Protein AF-A0A2V8QVF0-F1 (afdb_monomer_lite)

Secondary structure (DSSP, 8-state):
-----HHHHHHHHHHHHHHHHHHTPPP-THHHHHHHHHHTT-S-HHHHHHHHHHHHHHHHHHHHTT-HHHHHHHHHHHHHHHHHH--HHHHHH-TT-HHHHHHHHHHHHHHHHHHH----HHHHHHHHHTT-

Foldseek 3Di:
DDPPDVVVVVVVLVVVVVVCLVVVHADDCVVLLVQLLVLLPDPALVSSLVSLVVLLVVLVVCVVVVSLRNSLVSLLSNLVSCVVRVDPSVVVNCPVCSNVVSNVVSLVSNVVSLVRPPDDPVSNVSSVVSND

Sequence (132 aa):
MIKREPELLSLVELSVTAEQARQGEPLDVTAFRRQARRALRHESPHAVEKELRSLRDVATRLIKAGDWLNAGAIYHTVLDETVRGYDDMLREMDEDGDISILIDEFALGLSQCLKKSKADAETRRAWLEALL

pLDDT: mean 84.21, std 17.71, range [33.94, 97.69]

Radius of gyration: 15.13 Å; chains: 1; bounding box: 36×33×42 Å

Structure (mmCIF, N/CA/C/O backbone):
data_AF-A0A2V8QVF0-F1
#
_entry.id   AF-A0A2V8QVF0-F1
#
loop_
_atom_site.group_PDB
_atom_site.id
_atom_site.type_symbol
_atom_site.label_atom_id
_atom_site.label_alt_id
_atom_site.label_comp_id
_atom_site.label_asym_id
_atom_site.label_entity_id
_atom_site.label_seq_id
_atom_site.pdbx_PDB_ins_code
_atom_site.Cartn_x
_atom_site.Cartn_y
_atom_site.Cartn_z
_atom_site.occupancy
_atom_site.B_iso_or_equiv
_atom_site.auth_seq_id
_atom_site.auth_comp_id
_atom_site.auth_asym_id
_atom_site.auth_atom_id
_atom_site.pdbx_PDB_model_num
ATOM 1 N N . MET A 1 1 ? -14.474 19.615 -27.029 1.00 33.94 1 MET A N 1
ATOM 2 C CA . MET A 1 1 ? -13.316 18.774 -26.648 1.00 33.94 1 MET A CA 1
ATOM 3 C C . MET A 1 1 ? -12.774 19.285 -25.326 1.00 33.94 1 MET A C 1
ATOM 5 O O . MET A 1 1 ? -12.100 20.305 -25.315 1.00 33.94 1 MET A O 1
ATOM 9 N N . ILE A 1 2 ? -13.123 18.640 -24.213 1.00 40.03 2 ILE A N 1
ATOM 10 C CA . ILE A 1 2 ? -12.565 18.995 -22.902 1.00 40.03 2 ILE A CA 1
ATOM 11 C C . ILE A 1 2 ? -11.180 18.347 -22.829 1.00 40.03 2 ILE A C 1
ATOM 13 O O . ILE A 1 2 ? -11.075 17.119 -22.844 1.00 40.03 2 ILE A O 1
ATOM 17 N N . LYS A 1 3 ? -10.121 19.165 -22.816 1.00 38.41 3 LYS A N 1
ATOM 18 C CA . LYS A 1 3 ? -8.768 18.717 -22.470 1.00 38.41 3 LYS A CA 1
ATOM 19 C C . LYS A 1 3 ? -8.826 18.234 -21.020 1.00 38.41 3 LYS A C 1
ATOM 21 O O . LYS A 1 3 ? -9.056 19.030 -20.119 1.00 38.41 3 LYS A O 1
ATOM 26 N N . ARG A 1 4 ? -8.716 16.921 -20.809 1.00 42.56 4 ARG A N 1
ATOM 27 C CA . ARG A 1 4 ? -8.628 16.329 -19.470 1.00 42.56 4 ARG A CA 1
ATOM 28 C C . ARG A 1 4 ? -7.239 16.641 -18.925 1.00 42.56 4 ARG A C 1
ATOM 30 O O . ARG A 1 4 ? -6.284 15.956 -19.275 1.00 42.56 4 ARG A O 1
ATOM 37 N N . GLU A 1 5 ? -7.125 17.706 -18.141 1.00 37.00 5 GLU A N 1
ATOM 38 C CA . GLU A 1 5 ? -5.909 17.997 -17.385 1.00 37.00 5 GLU A CA 1
ATOM 39 C C . GLU A 1 5 ? -5.771 16.957 -16.258 1.00 37.00 5 GLU A C 1
ATOM 41 O O . GLU A 1 5 ? -6.671 16.841 -15.422 1.00 37.00 5 GLU A O 1
ATOM 46 N N . PRO A 1 6 ? -4.691 16.157 -16.236 1.00 49.06 6 PRO A N 1
ATOM 47 C CA . PRO A 1 6 ? -4.511 15.085 -15.254 1.00 49.06 6 PRO A CA 1
ATOM 48 C C . PRO A 1 6 ? -4.368 15.603 -13.814 1.00 49.06 6 PRO A C 1
ATOM 50 O O . PRO A 1 6 ? -4.710 14.895 -12.870 1.00 49.06 6 PRO A O 1
ATOM 53 N N . GLU A 1 7 ? -3.940 16.852 -13.631 1.00 42.56 7 GLU A N 1
ATOM 54 C CA . GLU A 1 7 ? -3.819 17.479 -12.309 1.00 42.56 7 GLU A CA 1
ATOM 55 C C . GLU A 1 7 ? -5.183 17.702 -11.638 1.00 42.56 7 GLU A C 1
ATOM 57 O O . GLU A 1 7 ? -5.311 17.501 -10.429 1.00 42.56 7 GLU A O 1
ATOM 62 N N . LEU A 1 8 ? -6.228 18.011 -12.416 1.00 38.69 8 LEU A N 1
ATOM 63 C CA . LEU A 1 8 ? -7.589 18.195 -11.901 1.00 38.69 8 LEU A CA 1
ATOM 64 C C . LEU A 1 8 ? -8.211 16.882 -11.409 1.00 38.69 8 LEU A C 1
ATOM 66 O O . LEU A 1 8 ? -8.950 16.894 -10.428 1.00 38.69 8 LEU A O 1
ATOM 70 N N . LEU A 1 9 ? -7.883 15.746 -12.037 1.00 42.72 9 LEU A N 1
ATOM 71 C CA . LEU A 1 9 ? -8.291 14.426 -11.541 1.00 42.72 9 LEU A CA 1
ATOM 72 C C . LEU A 1 9 ? -7.658 14.135 -10.177 1.00 42.72 9 LEU A C 1
ATOM 74 O O . LEU A 1 9 ? -8.364 13.722 -9.262 1.00 42.72 9 LEU A O 1
ATOM 78 N N . SER A 1 10 ? -6.367 14.451 -10.017 1.00 50.31 10 SER A N 1
ATOM 79 C CA . SER A 1 10 ? -5.666 14.267 -8.741 1.00 50.31 10 SER A CA 1
ATOM 80 C C . SER A 1 10 ? -6.273 15.112 -7.620 1.00 50.31 10 SER A C 1
ATOM 82 O O . SER A 1 10 ? -6.449 14.625 -6.510 1.00 50.31 10 SER A O 1
ATOM 84 N N . LEU A 1 11 ? -6.668 16.358 -7.904 1.00 45.94 11 LEU A N 1
ATOM 85 C CA . LEU A 1 11 ? -7.251 17.257 -6.907 1.00 45.94 11 LEU A CA 1
ATOM 86 C C . LEU A 1 11 ? -8.656 16.817 -6.484 1.00 45.94 11 LEU A C 1
ATOM 88 O O . LEU A 1 11 ? -9.003 16.925 -5.308 1.00 45.94 11 LEU A O 1
ATOM 92 N N . VAL A 1 12 ? -9.453 16.283 -7.411 1.00 50.19 12 VAL A N 1
ATOM 93 C CA . VAL A 1 12 ? -10.791 15.752 -7.109 1.00 50.19 12 VAL A CA 1
ATOM 94 C C . VAL A 1 12 ? -10.694 14.457 -6.302 1.00 50.19 12 VAL A C 1
ATOM 96 O O . VAL A 1 12 ? -11.380 14.331 -5.289 1.00 50.19 12 VAL A O 1
ATOM 99 N N . GLU A 1 13 ? -9.798 13.537 -6.669 1.00 54.00 13 GLU A N 1
ATOM 100 C CA . GLU A 1 13 ? -9.539 12.321 -5.886 1.00 54.00 13 GLU A CA 1
ATOM 101 C C . GLU A 1 13 ? -9.014 12.660 -4.478 1.00 54.00 13 GLU A C 1
ATOM 103 O O . GLU A 1 13 ? -9.465 12.070 -3.495 1.00 54.00 13 GLU A O 1
ATOM 108 N N . LEU A 1 14 ? -8.150 13.677 -4.346 1.00 54.72 14 LEU A N 1
ATOM 109 C CA . LEU A 1 14 ? -7.657 14.194 -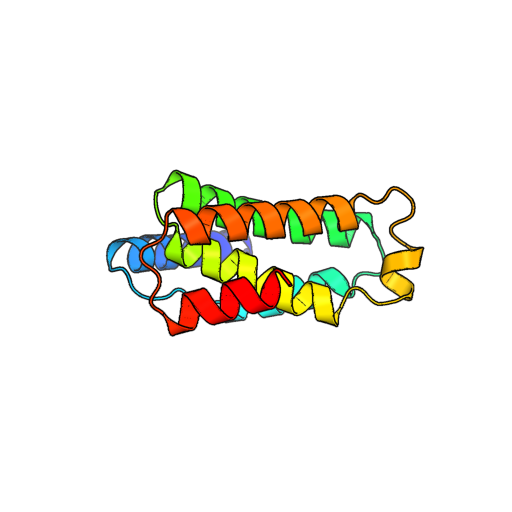3.058 1.00 54.72 14 LEU A CA 1
ATOM 110 C C . LEU A 1 14 ? -8.763 14.828 -2.198 1.00 54.72 14 LEU A C 1
ATOM 112 O O . LEU A 1 14 ? -8.731 14.732 -0.973 1.00 54.72 14 LEU A O 1
ATOM 116 N N . SER A 1 15 ? -9.750 15.465 -2.826 1.00 48.62 15 SER A N 1
ATOM 117 C CA . SER A 1 15 ? -10.885 16.079 -2.125 1.00 48.62 15 SER A CA 1
ATOM 118 C C . SER A 1 15 ? -11.853 15.020 -1.592 1.00 48.62 15 SER A C 1
ATOM 120 O O . SER A 1 15 ? -12.306 15.110 -0.454 1.00 48.62 15 SER A O 1
ATOM 122 N N . VAL A 1 16 ? -12.134 13.991 -2.397 1.00 56.31 16 VAL A N 1
ATOM 123 C CA . VAL A 1 16 ? -13.019 12.877 -2.021 1.00 56.31 16 VAL A CA 1
ATOM 124 C C . VAL A 1 16 ? -12.379 12.015 -0.931 1.00 56.31 16 VAL A C 1
ATOM 126 O O . VAL A 1 16 ? -13.031 11.711 0.063 1.00 56.31 16 VAL A O 1
ATOM 129 N N . THR A 1 17 ? -11.085 11.707 -1.054 1.00 54.91 17 THR A N 1
ATOM 130 C CA . THR A 1 17 ? -10.322 10.982 -0.020 1.00 54.91 17 THR A CA 1
ATOM 131 C C . THR A 1 17 ? -10.237 11.752 1.298 1.00 54.91 17 THR A C 1
ATOM 133 O O . THR A 1 17 ? -10.384 11.146 2.356 1.00 54.91 17 THR A O 1
ATOM 136 N N . ALA A 1 18 ? -10.065 13.079 1.270 1.00 55.03 18 ALA A N 1
ATOM 137 C CA . ALA A 1 18 ? -10.062 13.903 2.482 1.00 55.03 18 ALA A CA 1
ATOM 138 C C . ALA A 1 18 ? -11.433 13.953 3.184 1.00 55.03 18 ALA A C 1
ATOM 140 O O . ALA A 1 18 ? -11.492 14.015 4.414 1.00 55.03 18 ALA A O 1
ATOM 141 N N . GLU A 1 19 ? -12.529 13.918 2.424 1.00 51.88 19 GLU A N 1
ATOM 142 C CA . GLU A 1 19 ? -13.886 13.937 2.977 1.00 51.88 19 GLU A CA 1
ATOM 143 C C . GLU A 1 19 ? -14.305 12.555 3.513 1.00 51.88 19 GLU A C 1
ATOM 145 O O . GLU A 1 19 ? -14.853 12.462 4.610 1.00 51.88 19 GLU A O 1
ATOM 150 N N . GLN A 1 20 ? -13.949 11.469 2.819 1.00 54.56 20 GLN A N 1
ATOM 151 C CA . GLN A 1 20 ? -14.168 10.090 3.284 1.00 54.56 20 GLN A CA 1
ATOM 152 C C . GLN A 1 20 ? -13.347 9.771 4.543 1.00 54.56 20 GLN A C 1
ATOM 154 O O . GLN A 1 20 ? -13.873 9.197 5.500 1.00 54.56 20 GLN A O 1
ATOM 159 N N . ALA A 1 21 ? -12.097 10.247 4.605 1.00 53.41 21 ALA A N 1
ATOM 160 C CA . ALA A 1 21 ? -11.246 10.174 5.795 1.00 53.41 21 ALA A CA 1
ATOM 161 C C . ALA A 1 21 ? -11.879 10.852 7.023 1.00 53.41 21 ALA A C 1
ATOM 163 O O . ALA A 1 21 ? -11.764 10.359 8.146 1.00 53.41 21 ALA A O 1
ATOM 164 N N . ARG A 1 22 ? -12.580 11.979 6.825 1.00 54.75 22 ARG A N 1
ATOM 165 C CA . ARG A 1 22 ? -13.290 12.693 7.902 1.00 54.75 22 ARG A CA 1
ATOM 166 C C . ARG A 1 22 ? -14.524 11.952 8.400 1.00 54.75 22 ARG A C 1
ATOM 168 O O . ARG A 1 22 ? -14.870 12.092 9.571 1.00 54.75 22 ARG A O 1
ATOM 175 N N . GLN A 1 23 ? -15.180 11.192 7.530 1.00 55.41 23 GLN A N 1
ATOM 176 C CA . GLN A 1 23 ? -16.398 10.450 7.859 1.00 55.41 23 GLN A CA 1
ATOM 177 C C . GLN A 1 23 ? -16.106 9.032 8.373 1.00 55.41 23 GLN A C 1
ATOM 179 O O . GLN A 1 23 ? -17.007 8.370 8.883 1.00 55.41 23 GLN A O 1
ATOM 184 N N . GLY A 1 24 ? -14.846 8.583 8.306 1.00 55.31 24 GLY A N 1
ATOM 185 C CA . GLY A 1 24 ? -14.458 7.223 8.680 1.00 55.31 24 GLY A CA 1
ATOM 186 C C . GLY A 1 24 ? -14.981 6.171 7.701 1.00 55.31 24 GLY A C 1
ATOM 187 O O . GLY A 1 24 ? -15.044 4.993 8.053 1.00 55.31 24 GLY A O 1
ATOM 188 N N . GLU A 1 25 ? -15.371 6.590 6.495 1.00 65.88 25 GLU A N 1
ATOM 189 C CA . GLU A 1 25 ? -15.815 5.676 5.451 1.00 65.88 25 GLU A CA 1
ATOM 190 C C . GLU A 1 25 ? -14.607 5.008 4.779 1.00 65.88 25 GLU A C 1
ATOM 192 O O . GLU A 1 25 ? -13.586 5.668 4.544 1.00 65.88 25 GLU A O 1
ATOM 197 N N . PRO A 1 26 ? -14.703 3.705 4.455 1.00 70.06 26 PRO A N 1
ATOM 198 C CA . PRO A 1 26 ? -13.654 3.004 3.732 1.00 70.06 26 PRO A CA 1
ATOM 199 C C . PRO A 1 26 ? -13.412 3.638 2.359 1.00 70.06 26 PRO A C 1
ATOM 201 O O . PRO A 1 26 ? -14.331 3.779 1.551 1.00 70.06 26 PRO A O 1
ATOM 204 N N . LEU A 1 27 ? -12.157 3.978 2.082 1.00 83.19 27 LEU A N 1
ATOM 205 C CA . LEU A 1 27 ? -11.715 4.451 0.777 1.00 83.19 27 LEU A CA 1
ATOM 206 C C . LEU A 1 27 ? -11.929 3.382 -0.307 1.00 83.19 27 LEU A C 1
ATOM 208 O O . LEU A 1 27 ? -11.534 2.226 -0.136 1.00 83.19 27 LEU A O 1
ATOM 212 N N . ASP A 1 28 ? -12.465 3.776 -1.467 1.00 84.88 28 ASP A N 1
ATOM 213 C CA . ASP A 1 28 ? -12.470 2.905 -2.648 1.00 84.88 28 ASP A CA 1
ATOM 214 C C . ASP A 1 28 ? -11.044 2.740 -3.193 1.00 84.88 28 ASP A C 1
ATOM 216 O O . ASP A 1 28 ? -10.461 3.633 -3.815 1.00 84.88 28 ASP A O 1
ATOM 220 N N . VAL A 1 29 ? -10.480 1.552 -2.975 1.00 89.88 29 VAL A N 1
ATOM 221 C CA . VAL A 1 29 ? -9.109 1.220 -3.371 1.00 89.88 29 VAL A CA 1
ATOM 222 C C . VAL A 1 29 ? -8.957 0.817 -4.845 1.00 89.88 29 VAL A C 1
ATOM 224 O O . VAL A 1 29 ? -7.846 0.546 -5.304 1.00 89.88 29 VAL A O 1
ATOM 227 N N . THR A 1 30 ? -10.041 0.781 -5.626 1.00 90.81 30 THR A N 1
ATOM 228 C CA . THR A 1 30 ? -10.036 0.266 -7.009 1.00 90.81 30 THR A CA 1
ATOM 229 C C . THR A 1 30 ? -9.096 1.046 -7.933 1.00 90.81 30 THR A C 1
ATOM 231 O O . THR A 1 30 ? -8.436 0.455 -8.797 1.00 90.81 30 THR A O 1
ATOM 234 N N . ALA A 1 31 ? -9.001 2.367 -7.754 1.00 88.06 31 ALA A N 1
ATOM 235 C CA . ALA A 1 31 ? -8.075 3.208 -8.510 1.00 88.06 31 ALA A CA 1
ATOM 236 C C . ALA A 1 31 ? -6.610 2.848 -8.208 1.00 88.06 31 ALA A C 1
ATOM 238 O O . ALA A 1 31 ? -5.835 2.611 -9.137 1.00 88.06 31 ALA A O 1
ATOM 239 N N . PHE A 1 32 ? -6.267 2.697 -6.925 1.00 92.31 32 PHE A N 1
ATOM 240 C CA . PHE A 1 32 ? -4.927 2.312 -6.473 1.00 92.31 32 PHE A CA 1
ATOM 241 C C . PHE A 1 32 ? -4.553 0.904 -6.940 1.00 92.31 32 PHE A C 1
ATOM 243 O O . PHE A 1 32 ? -3.444 0.700 -7.426 1.00 92.31 32 PHE A O 1
ATOM 250 N N . ARG A 1 33 ? -5.499 -0.046 -6.906 1.00 93.88 33 ARG A N 1
ATOM 251 C CA . ARG A 1 33 ? -5.305 -1.400 -7.450 1.00 93.88 33 ARG A CA 1
ATOM 252 C C . ARG A 1 33 ? -4.950 -1.366 -8.934 1.00 93.88 33 ARG A C 1
ATOM 254 O O . ARG A 1 33 ? -3.991 -1.997 -9.369 1.00 93.88 33 ARG A O 1
ATOM 261 N N . ARG A 1 34 ? -5.721 -0.617 -9.728 1.00 93.06 34 ARG A N 1
ATOM 262 C CA . ARG A 1 34 ? -5.466 -0.459 -11.168 1.00 93.06 34 ARG A CA 1
ATOM 263 C C . ARG A 1 34 ? -4.112 0.184 -11.442 1.00 93.06 34 ARG A C 1
ATOM 265 O O . ARG A 1 34 ? -3.442 -0.229 -12.386 1.00 93.06 34 ARG A O 1
ATOM 272 N N . GLN A 1 35 ? -3.738 1.187 -10.653 1.00 92.56 35 GLN A N 1
ATOM 273 C CA . GLN A 1 35 ? -2.454 1.860 -10.793 1.00 92.56 35 GLN A CA 1
ATOM 274 C C . GLN A 1 35 ? -1.295 0.925 -10.430 1.00 92.56 35 GLN A C 1
ATOM 276 O O . GLN A 1 35 ? -0.391 0.787 -11.240 1.00 92.56 35 GLN A O 1
ATOM 281 N N . ALA A 1 36 ? -1.356 0.208 -9.304 1.00 93.88 36 ALA A N 1
ATOM 282 C CA . ALA A 1 36 ? -0.332 -0.767 -8.917 1.00 93.88 36 ALA A CA 1
ATOM 283 C C . ALA A 1 36 ? -0.150 -1.859 -9.984 1.00 93.88 36 ALA A C 1
ATOM 285 O O . ALA A 1 36 ? 0.962 -2.126 -10.430 1.00 93.88 36 ALA A O 1
ATOM 286 N N . ARG A 1 37 ? -1.254 -2.425 -10.486 1.00 94.50 37 ARG A N 1
ATOM 287 C CA . ARG A 1 37 ? -1.210 -3.425 -11.562 1.00 94.50 37 ARG A CA 1
ATOM 288 C C . ARG A 1 37 ? -0.583 -2.893 -12.848 1.00 94.50 37 ARG A C 1
ATOM 290 O O . ARG A 1 37 ? 0.078 -3.640 -13.563 1.00 94.50 37 ARG A O 1
ATOM 297 N N . ARG A 1 38 ? -0.854 -1.633 -13.193 1.00 93.75 38 ARG A N 1
ATOM 298 C CA . ARG A 1 38 ? -0.248 -0.982 -14.357 1.00 93.75 38 ARG A CA 1
ATOM 299 C C . ARG A 1 38 ? 1.245 -0.756 -14.126 1.00 93.75 38 ARG A C 1
ATOM 301 O O . ARG A 1 38 ? 2.016 -1.078 -15.024 1.00 93.75 38 ARG A O 1
ATOM 308 N N . ALA A 1 39 ? 1.617 -0.265 -12.945 1.00 93.25 39 ALA A N 1
ATOM 309 C CA . ALA A 1 39 ? 2.994 0.012 -12.563 1.00 93.25 39 ALA A CA 1
ATOM 310 C C . ALA A 1 39 ? 3.879 -1.219 -12.779 1.00 93.25 39 ALA A C 1
ATOM 312 O O . ALA A 1 39 ? 4.871 -1.144 -13.490 1.00 93.25 39 ALA A O 1
ATOM 313 N N . LEU A 1 40 ? 3.446 -2.373 -12.262 1.00 92.81 40 LEU A N 1
ATOM 314 C CA . LEU A 1 40 ? 4.175 -3.647 -12.320 1.00 92.81 40 LEU A CA 1
ATOM 315 C C . LEU A 1 40 ? 4.324 -4.237 -13.731 1.00 92.81 40 LEU A C 1
ATOM 317 O O . LEU A 1 40 ? 5.061 -5.193 -13.918 1.00 92.81 40 LEU A O 1
ATOM 321 N N . ARG A 1 41 ? 3.627 -3.690 -14.732 1.00 91.38 41 ARG A N 1
ATOM 322 C CA . ARG A 1 41 ? 3.722 -4.128 -16.136 1.00 91.38 41 ARG A CA 1
ATOM 323 C C . ARG A 1 41 ? 4.633 -3.239 -16.976 1.00 91.38 41 ARG A C 1
ATOM 325 O O . ARG A 1 41 ? 4.675 -3.400 -18.195 1.00 91.38 41 ARG A O 1
ATOM 332 N N . HIS A 1 42 ? 5.293 -2.255 -16.371 1.00 91.31 42 HIS A N 1
ATOM 333 C CA . HIS A 1 42 ? 6.239 -1.419 -17.092 1.00 91.31 42 HIS A CA 1
ATOM 334 C C . HIS A 1 42 ? 7.516 -2.188 -17.429 1.00 91.31 42 HIS A C 1
ATOM 336 O O . HIS A 1 42 ? 8.111 -2.824 -16.573 1.00 91.31 42 HIS A O 1
ATOM 342 N N . GLU A 1 43 ? 7.991 -2.022 -18.663 1.00 88.31 43 GLU A N 1
ATOM 343 C CA . GLU A 1 43 ? 9.268 -2.572 -19.149 1.00 88.31 43 GLU A CA 1
ATOM 344 C C . GLU A 1 43 ? 10.498 -1.804 -18.625 1.00 88.31 43 GLU A C 1
ATOM 346 O O . GLU A 1 43 ? 11.629 -2.104 -18.987 1.00 88.31 43 GLU A O 1
ATOM 351 N N . SER A 1 44 ? 10.297 -0.782 -17.789 1.00 92.00 44 SER A N 1
ATOM 352 C CA . SER A 1 44 ? 11.371 0.029 -17.215 1.00 92.00 44 SER A CA 1
ATOM 353 C C . SER A 1 44 ? 11.313 -0.041 -15.690 1.00 92.00 44 SER A C 1
ATOM 355 O O . SER A 1 44 ? 10.312 0.416 -15.130 1.00 92.00 44 SER A O 1
ATOM 357 N N . PRO A 1 45 ? 12.373 -0.518 -15.005 1.00 91.00 45 PRO A N 1
ATOM 358 C CA . PRO A 1 45 ? 12.374 -0.627 -13.545 1.00 91.00 45 PRO A CA 1
ATOM 359 C C . PRO A 1 45 ? 12.212 0.745 -12.881 1.00 91.00 45 PRO A C 1
ATOM 361 O O . PRO A 1 45 ? 11.420 0.904 -11.958 1.00 91.00 45 PRO A O 1
ATOM 364 N N . HIS A 1 46 ? 12.831 1.785 -13.448 1.00 92.31 46 HIS A N 1
ATOM 365 C CA . HIS A 1 46 ? 12.660 3.160 -12.978 1.00 92.31 46 HIS A CA 1
ATOM 366 C C . HIS A 1 46 ? 11.206 3.662 -13.086 1.00 92.31 46 HIS A C 1
ATOM 368 O O . HIS A 1 46 ? 10.736 4.423 -12.238 1.00 92.31 46 HIS A O 1
ATOM 374 N N . ALA A 1 47 ? 10.464 3.250 -14.121 1.00 93.75 47 ALA A N 1
ATOM 375 C CA . ALA A 1 47 ? 9.051 3.607 -14.246 1.00 93.75 47 ALA A CA 1
ATOM 376 C C . ALA A 1 47 ? 8.188 2.882 -13.201 1.00 93.75 47 ALA A C 1
ATOM 378 O O . ALA A 1 47 ? 7.320 3.518 -12.598 1.00 93.75 47 ALA A O 1
ATOM 379 N N . VAL A 1 48 ? 8.462 1.594 -12.953 1.00 93.94 48 VAL A N 1
ATOM 380 C CA . VAL A 1 48 ? 7.808 0.806 -11.894 1.00 93.94 48 VAL A CA 1
ATOM 381 C C . VAL A 1 48 ? 8.034 1.478 -10.539 1.00 93.94 48 VAL A C 1
ATOM 383 O O . VAL A 1 48 ? 7.076 1.822 -9.845 1.00 93.94 48 VAL A O 1
ATOM 386 N N . GLU A 1 49 ? 9.296 1.735 -10.199 1.00 94.81 49 GLU A N 1
ATOM 387 C CA . GLU A 1 49 ? 9.719 2.353 -8.944 1.00 94.81 49 GLU A CA 1
ATOM 388 C C . GLU A 1 49 ? 9.044 3.716 -8.736 1.00 94.81 49 GLU A C 1
ATOM 390 O O . GLU A 1 49 ? 8.445 3.975 -7.691 1.00 94.81 49 GLU A O 1
ATOM 395 N N . LYS A 1 50 ? 9.056 4.580 -9.758 1.00 94.94 50 LYS A N 1
ATOM 396 C CA . LYS A 1 50 ? 8.423 5.902 -9.702 1.00 94.94 50 LYS A CA 1
ATOM 397 C C . LYS A 1 50 ? 6.916 5.821 -9.449 1.00 94.94 50 LYS A C 1
ATOM 399 O O . LYS A 1 50 ? 6.393 6.588 -8.634 1.00 94.94 50 LYS A O 1
ATOM 404 N N . GLU A 1 51 ? 6.203 4.936 -10.146 1.00 95.00 51 GLU A N 1
ATOM 405 C CA . GLU A 1 51 ? 4.756 4.788 -9.961 1.00 95.00 51 GLU A CA 1
ATOM 406 C C . GLU A 1 51 ? 4.420 4.220 -8.577 1.00 95.00 51 GLU A C 1
ATOM 408 O O . GLU A 1 51 ? 3.554 4.771 -7.891 1.00 95.00 51 GLU A O 1
ATOM 413 N N . LEU A 1 52 ? 5.140 3.196 -8.116 1.00 95.62 52 LEU A N 1
ATOM 414 C CA . LEU A 1 52 ? 4.972 2.652 -6.769 1.00 95.62 52 LEU A CA 1
ATOM 415 C C . LEU A 1 52 ? 5.286 3.710 -5.695 1.00 95.62 52 LEU A C 1
ATOM 417 O O . LEU A 1 52 ? 4.503 3.907 -4.764 1.00 95.62 52 LEU A O 1
ATOM 421 N N . ARG A 1 53 ? 6.354 4.495 -5.860 1.00 96.38 53 ARG A N 1
ATOM 422 C CA . ARG A 1 53 ? 6.729 5.554 -4.911 1.00 96.38 53 ARG A CA 1
ATOM 423 C C . ARG A 1 53 ? 5.618 6.596 -4.776 1.00 96.38 53 ARG A C 1
ATOM 425 O O . ARG A 1 53 ? 5.317 7.040 -3.669 1.00 96.38 53 ARG A O 1
ATOM 432 N N . SER A 1 54 ? 4.935 6.918 -5.877 1.00 95.19 54 SER A N 1
ATOM 433 C CA . SER A 1 54 ? 3.776 7.818 -5.848 1.00 95.19 54 SER A CA 1
ATOM 434 C C . SER A 1 54 ? 2.609 7.265 -5.014 1.00 95.19 54 SER A C 1
ATOM 436 O O . SER A 1 54 ? 1.995 8.016 -4.255 1.00 95.19 54 SER A O 1
ATOM 438 N N . LEU A 1 55 ? 2.341 5.954 -5.079 1.00 95.25 55 LEU A N 1
ATOM 439 C CA . LEU A 1 55 ? 1.308 5.291 -4.274 1.00 95.25 55 LEU A CA 1
ATOM 440 C C . LEU A 1 55 ? 1.668 5.316 -2.781 1.00 95.25 55 LEU A C 1
ATOM 442 O O . LEU A 1 55 ? 0.825 5.645 -1.940 1.00 95.25 55 LEU A O 1
ATOM 446 N N . ARG A 1 56 ? 2.938 5.051 -2.452 1.00 96.06 56 ARG A N 1
ATOM 447 C CA . ARG A 1 56 ? 3.466 5.137 -1.079 1.00 96.06 56 ARG A CA 1
ATOM 448 C C . ARG A 1 56 ? 3.308 6.543 -0.510 1.00 96.06 56 ARG A C 1
ATOM 450 O O . ARG A 1 56 ? 2.907 6.713 0.642 1.00 96.06 56 ARG A O 1
ATOM 457 N N . ASP A 1 57 ? 3.601 7.562 -1.311 1.00 95.75 57 ASP A N 1
ATOM 458 C CA . ASP A 1 57 ? 3.505 8.954 -0.882 1.00 95.75 57 ASP A CA 1
ATOM 459 C C . ASP A 1 57 ? 2.053 9.358 -0.573 1.00 95.75 57 ASP A C 1
ATOM 461 O O . ASP A 1 57 ? 1.821 10.093 0.391 1.00 95.75 57 ASP A O 1
ATOM 465 N N . VAL A 1 58 ? 1.065 8.844 -1.319 1.00 93.69 58 VAL A N 1
ATOM 466 C CA . VAL A 1 58 ? -0.362 9.043 -0.999 1.00 93.69 58 VAL A CA 1
ATOM 467 C C . VAL A 1 58 ? -0.710 8.413 0.351 1.00 93.69 58 VAL A C 1
ATOM 469 O O . VAL A 1 58 ? -1.232 9.103 1.230 1.00 93.69 58 VAL A O 1
ATOM 472 N N . ALA A 1 59 ? -0.358 7.143 0.566 1.00 93.12 59 ALA A N 1
ATOM 473 C CA . ALA A 1 59 ? -0.620 6.460 1.835 1.00 93.12 59 ALA A CA 1
ATOM 474 C C . ALA A 1 59 ? 0.099 7.136 3.022 1.00 93.12 59 ALA A C 1
ATOM 476 O O . ALA A 1 59 ? -0.454 7.282 4.113 1.00 93.12 59 ALA A O 1
ATOM 477 N N . THR A 1 60 ? 1.314 7.643 2.803 1.00 93.50 60 THR A N 1
ATOM 478 C CA . THR A 1 60 ? 2.085 8.392 3.806 1.00 93.50 60 THR A CA 1
ATOM 479 C C . THR A 1 60 ? 1.414 9.715 4.182 1.00 93.50 60 THR A C 1
ATOM 481 O O . THR A 1 60 ? 1.455 10.123 5.346 1.00 93.50 60 THR A O 1
ATOM 484 N N . ARG A 1 61 ? 0.775 10.409 3.232 1.00 92.62 61 ARG A N 1
ATOM 485 C CA . ARG A 1 61 ? 0.002 11.627 3.531 1.00 92.62 61 ARG A CA 1
ATOM 486 C C . ARG A 1 61 ? -1.219 11.320 4.397 1.00 92.62 61 ARG A C 1
ATOM 488 O O . ARG A 1 61 ? -1.463 12.068 5.339 1.00 92.62 61 ARG A O 1
ATOM 495 N N . LEU A 1 62 ? -1.916 10.211 4.144 1.00 90.56 62 LEU A N 1
ATOM 496 C CA . LEU A 1 62 ? -3.027 9.751 4.990 1.00 90.56 62 LEU A CA 1
ATOM 497 C C . LEU A 1 62 ? -2.555 9.436 6.415 1.00 90.56 62 LEU A C 1
ATOM 499 O O . LEU A 1 62 ? -3.149 9.919 7.377 1.00 90.56 62 LEU A O 1
ATOM 503 N N . ILE A 1 63 ? -1.410 8.758 6.561 1.00 91.62 63 ILE A N 1
ATOM 504 C CA . ILE A 1 63 ? -0.761 8.554 7.867 1.00 91.62 63 ILE A CA 1
ATOM 505 C C . ILE A 1 63 ? -0.511 9.886 8.586 1.00 91.62 63 ILE A C 1
ATOM 507 O O . ILE A 1 63 ? -0.837 10.022 9.766 1.00 91.62 63 ILE A O 1
ATOM 511 N N . LYS A 1 64 ? 0.059 10.880 7.893 1.00 91.56 64 LYS A N 1
ATOM 512 C CA . LYS A 1 64 ? 0.330 12.208 8.474 1.00 91.56 64 LYS A CA 1
ATOM 513 C C . LYS A 1 64 ? -0.952 12.938 8.880 1.00 91.56 64 LYS A C 1
ATOM 515 O O . LYS A 1 64 ? -0.924 13.700 9.841 1.00 91.56 64 LYS A O 1
ATOM 520 N N . ALA A 1 65 ? -2.058 12.685 8.184 1.00 88.38 65 ALA A N 1
ATOM 521 C CA . ALA A 1 65 ? -3.385 13.184 8.535 1.00 88.38 65 ALA A CA 1
ATOM 522 C C . ALA A 1 65 ? -4.063 12.387 9.671 1.00 88.38 65 ALA A C 1
ATOM 524 O O . ALA A 1 65 ? -5.135 12.773 10.128 1.00 88.38 65 ALA A O 1
ATOM 525 N N . GLY A 1 66 ? -3.449 11.299 10.148 1.00 88.88 66 GLY A N 1
ATOM 526 C CA . GLY A 1 66 ? -3.999 10.424 11.185 1.00 88.88 66 GLY A CA 1
ATOM 527 C C . GLY A 1 66 ? -4.975 9.365 10.667 1.00 88.88 66 GLY A C 1
ATOM 528 O O . GLY A 1 66 ? -5.525 8.609 11.468 1.00 88.88 66 GLY A O 1
ATOM 529 N N . ASP A 1 67 ? -5.164 9.269 9.351 1.00 90.94 67 ASP A N 1
ATOM 530 C CA . ASP A 1 67 ? -6.019 8.268 8.723 1.00 90.94 67 ASP A CA 1
ATOM 531 C C . ASP A 1 67 ? -5.241 6.974 8.452 1.00 90.94 67 ASP A C 1
ATOM 533 O O . ASP A 1 67 ? -4.799 6.661 7.344 1.00 90.94 67 ASP A O 1
ATOM 537 N N . TRP A 1 68 ? -5.048 6.215 9.526 1.00 94.00 68 TRP A N 1
ATOM 538 C CA . TRP A 1 68 ? -4.358 4.928 9.490 1.00 94.00 68 TRP A CA 1
ATOM 539 C C . TRP A 1 68 ? -5.169 3.831 8.793 1.00 94.00 68 TRP A C 1
ATOM 541 O O . TRP A 1 68 ? -4.582 2.848 8.345 1.00 94.00 68 TRP A O 1
ATOM 551 N N . LEU A 1 69 ? -6.500 3.962 8.734 1.00 92.94 69 LEU A N 1
ATOM 552 C CA . LEU A 1 69 ? -7.366 2.945 8.138 1.00 92.94 69 LEU A CA 1
ATOM 553 C C . LEU A 1 69 ? -7.237 2.973 6.615 1.00 92.94 69 LEU A C 1
ATOM 555 O O . LEU A 1 69 ? -6.893 1.956 6.013 1.00 92.94 69 LEU A O 1
ATOM 559 N N . ASN A 1 70 ? -7.423 4.145 6.006 1.00 92.31 70 ASN A N 1
ATOM 560 C CA . ASN A 1 70 ? -7.341 4.280 4.555 1.00 92.31 70 ASN A CA 1
ATOM 561 C C . ASN A 1 70 ? -5.899 4.168 4.051 1.00 92.31 70 ASN A C 1
ATOM 563 O O . ASN A 1 70 ? -5.667 3.583 2.994 1.00 92.31 70 ASN A O 1
ATOM 567 N N . ALA A 1 71 ? -4.910 4.623 4.831 1.00 95.38 71 ALA A N 1
ATOM 568 C CA . ALA A 1 71 ? -3.511 4.339 4.522 1.00 95.38 71 ALA A CA 1
ATOM 569 C C . ALA A 1 71 ? -3.243 2.827 4.459 1.00 95.38 71 ALA A C 1
ATOM 571 O O . ALA A 1 71 ? -2.663 2.348 3.486 1.00 95.38 71 ALA A O 1
ATOM 572 N N . GLY A 1 72 ? -3.702 2.071 5.464 1.00 95.75 72 GLY A N 1
ATOM 573 C CA . GLY A 1 72 ? -3.565 0.616 5.492 1.00 95.75 72 GLY A CA 1
ATOM 574 C C . GLY A 1 72 ? -4.273 -0.065 4.321 1.00 95.75 72 GLY A C 1
ATOM 575 O O . GLY A 1 72 ? -3.710 -0.978 3.725 1.00 95.75 72 GLY A O 1
ATOM 576 N N . ALA A 1 73 ? -5.449 0.425 3.920 1.00 95.25 73 ALA A N 1
ATOM 577 C CA . ALA A 1 73 ? -6.165 -0.081 2.751 1.00 95.25 73 ALA A CA 1
ATOM 578 C C . ALA A 1 73 ? -5.360 0.094 1.448 1.00 95.25 73 ALA A C 1
ATOM 580 O O . ALA A 1 73 ? -5.306 -0.836 0.638 1.00 95.25 73 ALA A O 1
ATOM 581 N N . ILE A 1 74 ? -4.685 1.237 1.262 1.00 95.75 74 ILE A N 1
ATOM 582 C CA . ILE A 1 74 ? -3.785 1.455 0.116 1.00 95.75 74 ILE A CA 1
ATOM 583 C C . ILE A 1 74 ? -2.571 0.527 0.205 1.00 95.75 74 ILE A C 1
ATOM 585 O O . ILE A 1 74 ? -2.308 -0.189 -0.757 1.00 95.75 74 ILE A O 1
ATOM 589 N N . TYR A 1 75 ? -1.866 0.491 1.344 1.00 97.69 75 TYR A N 1
ATOM 590 C CA . TYR A 1 75 ? -0.692 -0.375 1.527 1.00 97.69 75 TYR A CA 1
ATOM 591 C C . TYR A 1 75 ? -1.009 -1.844 1.227 1.00 97.69 75 TYR A C 1
ATOM 593 O O . TYR A 1 75 ? -0.324 -2.470 0.425 1.00 97.69 75 TYR A O 1
ATOM 601 N N . HIS A 1 76 ? -2.088 -2.364 1.814 1.00 96.94 76 HIS A N 1
ATOM 602 C CA . HIS A 1 76 ? -2.572 -3.722 1.577 1.00 96.94 76 HIS A CA 1
ATOM 603 C C . HIS A 1 76 ? -2.892 -3.974 0.101 1.00 96.94 76 HIS A C 1
ATOM 605 O O . HIS A 1 76 ? -2.489 -4.988 -0.456 1.00 96.94 76 HIS A O 1
ATOM 611 N N . THR A 1 77 ? -3.582 -3.037 -0.552 1.00 96.19 77 THR A N 1
ATOM 612 C CA . THR A 1 77 ? -3.951 -3.175 -1.968 1.00 96.19 77 THR A CA 1
ATOM 613 C C . THR A 1 77 ? -2.730 -3.225 -2.879 1.00 96.19 77 THR A C 1
ATOM 615 O O . THR A 1 77 ? -2.720 -3.990 -3.840 1.00 96.19 77 THR A O 1
ATOM 618 N N . VAL A 1 78 ? -1.715 -2.404 -2.602 1.00 96.00 78 VAL A N 1
ATOM 619 C CA . VAL A 1 78 ? -0.479 -2.410 -3.388 1.00 96.00 78 VAL A CA 1
ATOM 620 C C . VAL A 1 78 ? 0.283 -3.712 -3.164 1.00 96.00 78 VAL A C 1
ATOM 622 O O . VAL A 1 78 ? 0.678 -4.327 -4.147 1.00 96.00 78 VAL A O 1
ATOM 625 N N . LEU A 1 79 ? 0.407 -4.171 -1.914 1.00 96.19 79 LEU A N 1
ATOM 626 C CA . LEU A 1 79 ? 1.064 -5.440 -1.581 1.00 96.19 79 LEU A CA 1
ATOM 627 C C . LEU A 1 79 ? 0.391 -6.653 -2.240 1.00 96.19 79 LEU A C 1
ATOM 629 O O . LEU A 1 79 ? 1.068 -7.514 -2.790 1.00 96.19 79 LEU A O 1
ATOM 633 N N . ASP A 1 80 ? -0.942 -6.706 -2.255 1.00 95.19 80 ASP A N 1
ATOM 634 C CA . ASP A 1 80 ? -1.682 -7.790 -2.918 1.00 95.19 80 ASP A CA 1
ATOM 635 C C . ASP A 1 80 ? -1.405 -7.827 -4.435 1.00 95.19 80 ASP A C 1
ATOM 637 O O . ASP A 1 80 ? -1.297 -8.895 -5.040 1.00 95.19 80 ASP A O 1
ATOM 641 N N . GLU A 1 81 ? -1.238 -6.666 -5.076 1.00 94.75 81 GLU A N 1
ATOM 642 C CA . GLU A 1 81 ? -0.856 -6.619 -6.490 1.00 94.75 81 GLU A CA 1
ATOM 643 C C . GLU A 1 81 ? 0.640 -6.897 -6.704 1.00 94.75 81 GLU A C 1
ATOM 645 O O . GLU A 1 81 ? 0.971 -7.539 -7.699 1.00 94.75 81 GLU A O 1
ATOM 650 N N . THR A 1 82 ? 1.541 -6.501 -5.795 1.00 92.38 82 THR A N 1
ATOM 651 C CA . THR A 1 82 ? 2.977 -6.819 -5.916 1.00 92.38 82 THR A CA 1
ATOM 652 C C . THR A 1 82 ? 3.231 -8.310 -5.741 1.00 92.38 82 THR A C 1
ATOM 654 O O . THR A 1 82 ? 3.969 -8.875 -6.533 1.00 92.38 82 THR A O 1
ATOM 657 N N . VAL A 1 83 ? 2.555 -8.995 -4.815 1.00 90.44 83 VAL A N 1
ATOM 658 C CA . VAL A 1 83 ? 2.647 -10.464 -4.686 1.00 90.44 83 VAL A CA 1
ATOM 659 C C . VAL A 1 83 ? 2.237 -11.173 -5.984 1.00 90.44 83 VAL A C 1
ATOM 661 O O . VAL A 1 83 ? 2.811 -12.197 -6.343 1.00 90.44 83 VAL A O 1
ATOM 664 N N . ARG A 1 84 ? 1.263 -10.623 -6.720 1.00 90.00 84 ARG A N 1
ATOM 665 C CA . ARG A 1 84 ? 0.792 -11.190 -7.996 1.00 90.00 84 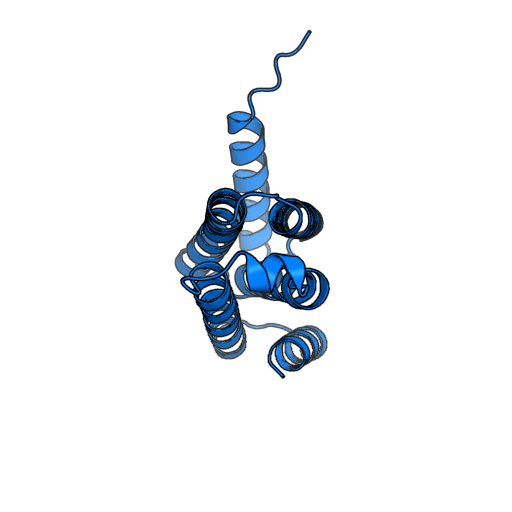ARG A CA 1
ATOM 666 C C . ARG A 1 84 ? 1.635 -10.795 -9.204 1.00 90.00 84 ARG A C 1
ATOM 668 O O . ARG A 1 84 ? 1.634 -11.527 -10.188 1.00 90.00 84 ARG A O 1
ATOM 675 N N . GLY A 1 85 ? 2.235 -9.607 -9.178 1.00 87.06 85 GLY A N 1
ATOM 676 C CA . GLY A 1 85 ? 2.886 -8.984 -10.332 1.00 87.06 85 GLY A CA 1
ATOM 677 C C . GLY A 1 85 ? 4.407 -8.902 -10.247 1.00 87.06 85 GLY A C 1
ATOM 678 O O . GLY A 1 85 ? 5.026 -8.526 -11.232 1.00 87.06 85 GLY A O 1
ATOM 679 N N . TYR A 1 86 ? 5.010 -9.243 -9.107 1.00 82.69 86 TYR A N 1
ATOM 680 C CA . TYR A 1 86 ? 6.458 -9.372 -8.954 1.00 82.69 86 TYR A CA 1
ATOM 681 C C . TYR A 1 86 ? 6.922 -10.744 -9.453 1.00 82.69 86 TYR A C 1
ATOM 683 O O . TYR A 1 86 ? 7.310 -11.624 -8.682 1.00 82.69 86 TYR A O 1
ATOM 691 N N . ASP A 1 87 ? 6.773 -10.937 -10.761 1.00 86.69 87 ASP A N 1
ATOM 692 C CA . ASP A 1 87 ? 7.152 -12.155 -11.467 1.00 86.69 87 ASP A CA 1
ATOM 693 C C . ASP A 1 87 ? 8.665 -12.220 -11.741 1.00 86.69 87 ASP A C 1
ATOM 695 O O . ASP A 1 87 ? 9.431 -11.326 -11.374 1.00 86.69 87 ASP A O 1
ATOM 699 N N . ASP A 1 88 ? 9.111 -13.317 -12.358 1.00 83.75 88 ASP A N 1
ATOM 700 C CA . ASP A 1 88 ? 10.531 -13.541 -12.639 1.00 83.75 88 ASP A CA 1
ATOM 701 C C . ASP A 1 88 ? 11.118 -12.455 -13.554 1.00 83.75 88 ASP A C 1
ATOM 703 O O . ASP A 1 88 ? 12.259 -12.050 -13.361 1.00 83.75 88 ASP A O 1
ATOM 707 N N . MET A 1 89 ? 10.322 -11.910 -14.481 1.00 81.69 89 MET A N 1
ATOM 708 C CA . MET A 1 89 ? 10.757 -10.833 -15.370 1.00 81.69 89 MET A CA 1
ATOM 709 C C . MET A 1 89 ? 10.997 -9.537 -14.589 1.00 81.69 89 MET A C 1
ATOM 711 O O . MET A 1 89 ? 12.037 -8.904 -14.757 1.00 81.69 89 MET A O 1
ATOM 715 N N . LEU A 1 90 ? 10.075 -9.149 -13.702 1.00 85.56 90 LEU A N 1
ATOM 716 C CA . LEU A 1 90 ? 10.274 -7.959 -12.876 1.00 85.56 90 LEU A CA 1
ATOM 717 C C . LEU A 1 90 ? 11.434 -8.143 -11.889 1.00 85.56 90 LEU A C 1
ATOM 719 O O . LEU A 1 90 ? 12.183 -7.199 -11.644 1.00 85.56 90 LEU A O 1
ATOM 723 N N . ARG A 1 91 ? 11.621 -9.360 -11.364 1.00 86.94 91 ARG A N 1
ATOM 724 C CA . ARG A 1 91 ? 12.751 -9.694 -10.491 1.00 86.94 91 ARG A CA 1
ATOM 725 C C . ARG A 1 91 ? 14.096 -9.596 -11.215 1.00 86.94 91 ARG A C 1
ATOM 727 O O . ARG A 1 91 ? 15.053 -9.136 -10.608 1.00 86.94 91 ARG A O 1
ATOM 734 N N . GLU A 1 92 ? 14.176 -10.012 -12.478 1.00 89.56 92 GLU A N 1
ATOM 735 C CA . GLU A 1 92 ? 15.386 -9.858 -13.300 1.00 89.56 92 GLU A CA 1
ATOM 736 C C . GLU A 1 92 ? 15.700 -8.385 -13.599 1.00 89.56 92 GLU A C 1
ATOM 738 O O . GLU A 1 92 ? 16.865 -8.016 -13.687 1.00 89.56 92 GLU A O 1
ATOM 743 N N . MET A 1 93 ? 14.675 -7.536 -13.721 1.00 89.38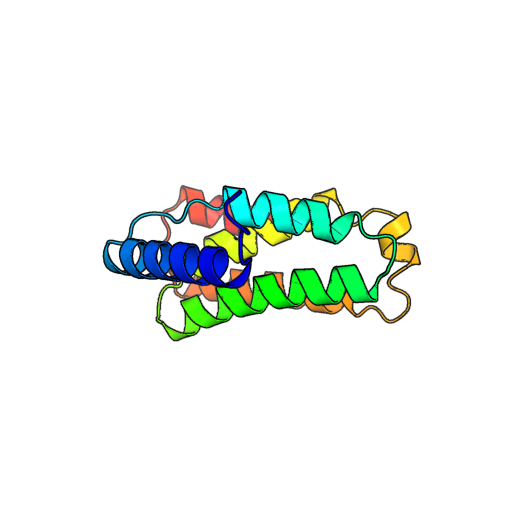 93 MET A N 1
ATOM 744 C CA . MET A 1 93 ? 14.843 -6.097 -13.957 1.00 89.38 93 MET A CA 1
ATOM 745 C C . MET A 1 93 ? 15.232 -5.300 -12.702 1.00 89.38 93 MET A C 1
ATOM 747 O O . MET A 1 93 ? 15.753 -4.192 -12.832 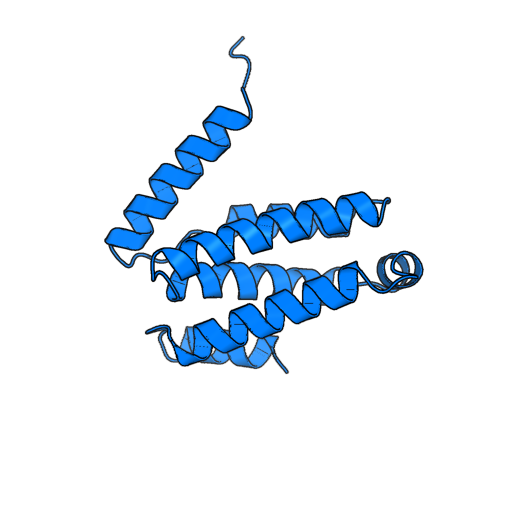1.00 89.38 93 MET A O 1
ATOM 751 N N . ASP A 1 94 ? 14.957 -5.821 -11.504 1.00 90.75 94 ASP A N 1
ATOM 752 C CA . ASP A 1 94 ? 15.259 -5.177 -10.219 1.00 90.75 94 ASP A CA 1
ATOM 753 C C . ASP A 1 94 ? 16.680 -5.511 -9.727 1.00 90.75 94 ASP A C 1
ATOM 755 O O . ASP A 1 94 ? 16.871 -5.978 -8.605 1.00 90.75 94 ASP A O 1
ATOM 759 N N . GLU A 1 95 ? 17.689 -5.310 -10.583 1.00 86.56 95 GLU A N 1
ATOM 760 C CA . GLU A 1 95 ? 19.084 -5.706 -10.309 1.00 86.56 95 GLU A CA 1
ATOM 761 C C . GLU A 1 95 ? 19.654 -5.052 -9.036 1.00 86.56 95 GLU A C 1
ATOM 763 O O . GLU A 1 95 ? 20.334 -5.713 -8.249 1.00 86.56 95 GLU A O 1
ATOM 768 N N . ASP A 1 96 ? 19.338 -3.772 -8.815 1.00 89.38 96 ASP A N 1
ATOM 769 C CA . ASP A 1 96 ? 19.774 -3.000 -7.644 1.00 89.38 96 ASP A CA 1
ATOM 770 C C . ASP A 1 96 ? 18.849 -3.187 -6.423 1.00 89.38 96 ASP A C 1
ATOM 772 O O . ASP A 1 96 ? 19.156 -2.726 -5.321 1.00 89.38 96 ASP A O 1
ATOM 776 N N . GLY A 1 97 ? 17.723 -3.887 -6.593 1.00 92.50 97 GLY A N 1
ATOM 777 C CA . GLY A 1 97 ? 16.757 -4.151 -5.531 1.00 92.50 97 GLY A CA 1
ATOM 778 C C . GLY A 1 97 ? 15.874 -2.958 -5.148 1.00 92.50 97 GLY A C 1
ATOM 779 O O . GLY A 1 97 ? 15.169 -3.039 -4.141 1.00 92.50 97 GLY A O 1
ATOM 780 N N . ASP A 1 98 ? 15.893 -1.853 -5.893 1.00 93.88 98 ASP A N 1
ATOM 781 C CA . ASP A 1 98 ? 15.135 -0.636 -5.578 1.00 93.88 98 ASP A CA 1
ATOM 782 C C . ASP A 1 98 ? 13.620 -0.888 -5.472 1.00 93.88 98 ASP A C 1
ATOM 784 O O . ASP A 1 98 ? 12.945 -0.336 -4.593 1.00 93.88 98 ASP A O 1
ATOM 788 N N . ILE A 1 99 ? 13.070 -1.745 -6.337 1.00 93.81 99 ILE A N 1
ATOM 789 C CA . ILE A 1 99 ? 11.648 -2.104 -6.317 1.00 93.81 99 ILE A CA 1
ATOM 790 C C . ILE A 1 99 ? 11.363 -3.001 -5.110 1.00 93.81 99 ILE A C 1
ATOM 792 O O . ILE A 1 99 ? 10.378 -2.774 -4.404 1.00 93.81 99 ILE A O 1
ATOM 796 N N . SER A 1 100 ? 12.223 -3.979 -4.825 1.00 93.69 100 SER A N 1
ATOM 797 C CA . SER A 1 100 ? 12.083 -4.863 -3.664 1.00 93.69 100 SER A CA 1
ATOM 798 C C . SER A 1 100 ? 12.152 -4.105 -2.331 1.00 93.69 100 SER A C 1
ATOM 800 O O . SER A 1 100 ? 11.335 -4.357 -1.443 1.00 93.69 100 SER A O 1
ATOM 802 N N . ILE A 1 101 ? 13.037 -3.109 -2.213 1.00 95.62 101 ILE A N 1
ATOM 803 C CA . ILE A 1 101 ? 13.121 -2.212 -1.051 1.00 95.62 101 ILE A CA 1
ATOM 804 C C . ILE A 1 101 ? 11.811 -1.440 -0.893 1.00 95.62 101 ILE A C 1
ATOM 806 O O . ILE A 1 101 ? 11.264 -1.349 0.204 1.00 95.62 101 ILE A O 1
ATOM 810 N N . LEU A 1 102 ? 11.262 -0.916 -1.987 1.00 95.56 102 LEU A N 1
ATOM 811 C CA . LEU A 1 102 ? 9.999 -0.187 -1.953 1.00 95.56 102 LEU A CA 1
ATOM 812 C C . LEU A 1 102 ? 8.811 -1.089 -1.566 1.00 95.56 102 LEU A C 1
ATOM 814 O O . LEU A 1 102 ? 7.888 -0.638 -0.885 1.00 95.56 102 LEU A O 1
ATOM 818 N N . ILE A 1 103 ? 8.840 -2.367 -1.954 1.00 95.25 103 ILE A N 1
ATOM 819 C CA . ILE A 1 103 ? 7.873 -3.377 -1.503 1.00 95.25 103 ILE A CA 1
ATOM 820 C C . ILE A 1 103 ? 7.975 -3.600 0.011 1.00 95.25 103 ILE A C 1
ATOM 822 O O . ILE A 1 103 ? 6.946 -3.590 0.694 1.00 95.25 103 ILE A O 1
ATOM 826 N N . ASP A 1 104 ? 9.189 -3.717 0.553 1.00 95.81 104 ASP A N 1
ATOM 827 C CA . ASP A 1 104 ? 9.407 -3.808 2.003 1.00 95.81 104 ASP A CA 1
ATOM 828 C C . ASP A 1 104 ? 8.890 -2.557 2.736 1.00 95.81 104 ASP A C 1
ATOM 830 O O . ASP A 1 104 ? 8.201 -2.653 3.754 1.00 95.81 104 ASP A O 1
ATOM 834 N N . GLU A 1 105 ? 9.094 -1.365 2.172 1.00 96.75 105 GLU A N 1
ATOM 835 C CA . GLU A 1 105 ? 8.540 -0.130 2.732 1.00 96.75 105 GLU A CA 1
ATOM 836 C C . GLU A 1 105 ? 7.002 -0.137 2.794 1.00 96.75 105 GLU A C 1
ATOM 838 O O . GLU A 1 105 ? 6.425 0.356 3.772 1.00 96.75 105 GLU A O 1
ATOM 843 N N . PHE A 1 106 ? 6.313 -0.713 1.800 1.00 97.38 106 PHE A N 1
ATOM 844 C CA . PHE A 1 106 ? 4.860 -0.894 1.875 1.00 97.38 106 PHE A CA 1
ATOM 845 C C . PHE A 1 106 ? 4.468 -1.865 2.997 1.00 97.38 106 PHE A C 1
ATOM 847 O O . PHE A 1 106 ? 3.512 -1.586 3.729 1.00 97.38 106 PHE A O 1
ATOM 854 N N . ALA A 1 107 ? 5.207 -2.964 3.179 1.00 97.56 107 ALA A N 1
ATOM 855 C CA . ALA A 1 107 ? 4.978 -3.926 4.260 1.00 97.56 107 ALA A CA 1
ATOM 856 C C . ALA A 1 107 ? 5.179 -3.285 5.644 1.00 97.56 107 ALA A C 1
ATOM 858 O O . ALA A 1 107 ? 4.337 -3.424 6.541 1.00 97.56 107 ALA A O 1
ATOM 859 N N . LEU A 1 108 ? 6.234 -2.484 5.808 1.00 97.44 108 LEU A N 1
ATOM 860 C CA . LEU A 1 108 ? 6.475 -1.689 7.013 1.00 97.44 108 LEU A CA 1
ATOM 861 C C . LEU A 1 108 ? 5.349 -0.674 7.259 1.00 97.44 108 LEU A C 1
ATOM 863 O O . LEU A 1 108 ? 4.894 -0.517 8.398 1.00 97.44 108 LEU A O 1
ATOM 867 N N . GLY A 1 109 ? 4.871 -0.007 6.206 1.00 97.31 109 GLY A N 1
ATOM 868 C CA . GLY A 1 109 ? 3.724 0.899 6.260 1.00 97.31 109 GLY A CA 1
ATOM 869 C C . GLY A 1 109 ? 2.447 0.199 6.731 1.00 97.31 109 GLY A C 1
ATOM 870 O O . GLY A 1 109 ? 1.779 0.677 7.657 1.00 97.31 109 GLY A O 1
ATOM 871 N N . LEU A 1 110 ? 2.142 -0.975 6.172 1.00 97.69 110 LEU A N 1
ATOM 872 C CA . LEU A 1 110 ? 0.988 -1.784 6.562 1.00 97.69 110 LEU A CA 1
ATOM 873 C C . LEU A 1 110 ? 1.091 -2.263 8.016 1.00 97.69 110 LEU A C 1
ATOM 875 O O . LEU A 1 110 ? 0.129 -2.147 8.775 1.00 97.69 110 LEU A O 1
ATOM 879 N N . SER A 1 111 ? 2.272 -2.716 8.443 1.00 96.88 111 SER A N 1
ATOM 880 C CA . SER A 1 111 ? 2.538 -3.123 9.830 1.00 96.88 111 SER A CA 1
ATOM 881 C C . SER A 1 111 ? 2.281 -1.984 10.826 1.00 96.88 111 SER A C 1
ATOM 883 O O . SER A 1 111 ? 1.691 -2.186 11.892 1.00 96.88 111 SER A O 1
ATOM 885 N N . GLN A 1 112 ? 2.658 -0.750 10.478 1.00 97.06 112 GLN A N 1
ATOM 886 C CA . GLN A 1 112 ? 2.340 0.425 11.293 1.00 97.06 112 GLN A CA 1
ATOM 887 C C . GLN A 1 112 ? 0.834 0.703 11.342 1.00 97.06 112 GLN A C 1
ATOM 889 O O . GLN A 1 112 ? 0.300 0.981 12.422 1.00 97.06 112 GLN A O 1
ATOM 894 N N . CYS A 1 113 ? 0.138 0.587 10.209 1.00 96.38 113 CYS A N 1
ATOM 895 C CA . CYS A 1 113 ? -1.314 0.753 10.143 1.00 96.38 113 CYS A CA 1
ATOM 896 C C . CYS A 1 113 ? -2.036 -0.310 10.979 1.00 96.38 113 CYS A C 1
ATOM 898 O O . CYS A 1 113 ? -2.980 0.011 11.700 1.00 96.38 113 CYS A O 1
ATOM 900 N N . LEU A 1 114 ? -1.552 -1.552 10.993 1.00 95.25 114 LEU A N 1
ATOM 901 C CA . LEU A 1 114 ? -2.106 -2.621 11.822 1.00 95.25 114 LEU A CA 1
ATOM 902 C C . LEU A 1 114 ? -1.991 -2.329 13.327 1.00 95.25 114 LEU A C 1
ATOM 904 O O . LEU A 1 114 ? -2.859 -2.725 14.108 1.00 95.25 114 LEU A O 1
ATOM 908 N N . LYS A 1 115 ? -0.944 -1.615 13.752 1.00 94.81 115 LYS A N 1
ATOM 909 C CA . LYS A 1 115 ? -0.745 -1.223 15.158 1.00 94.81 115 LYS A CA 1
ATOM 910 C C . LYS A 1 115 ? -1.585 -0.013 15.572 1.00 94.81 115 LYS A C 1
ATOM 912 O O . LYS A 1 115 ? -1.950 0.083 16.738 1.00 94.81 115 LYS A O 1
ATOM 917 N N . LYS A 1 116 ? -1.848 0.922 14.653 1.00 94.38 116 LYS A N 1
ATOM 918 C CA . LYS A 1 116 ? -2.422 2.243 14.977 1.00 94.38 116 LYS A CA 1
ATOM 919 C C . LYS A 1 116 ? -3.861 2.459 14.512 1.00 94.38 116 LYS A C 1
ATOM 921 O O . LYS A 1 116 ? -4.544 3.320 15.063 1.00 94.38 116 LYS A O 1
ATOM 926 N N . SER A 1 117 ? -4.321 1.722 13.507 1.00 90.50 117 SER A N 1
ATOM 927 C CA . SER A 1 117 ? -5.690 1.840 13.004 1.00 90.50 117 SER A CA 1
ATOM 928 C C . SER A 1 117 ? -6.704 1.182 13.941 1.00 90.50 117 SER A C 1
ATOM 930 O O . SER A 1 117 ? -6.384 0.283 14.722 1.00 90.50 117 SER A O 1
ATOM 932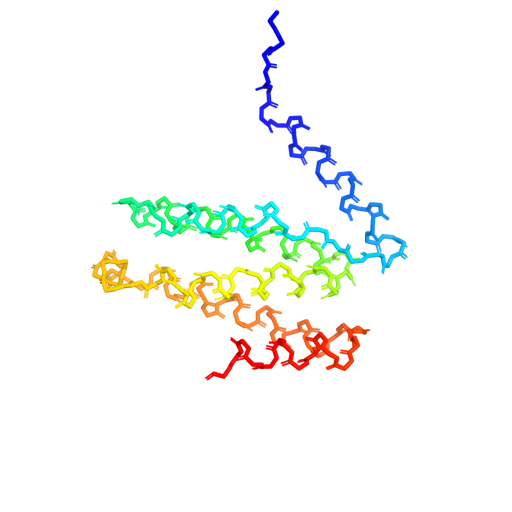 N N . LYS A 1 118 ? -7.963 1.606 13.804 1.00 90.44 118 LYS A N 1
ATOM 933 C CA . LYS A 1 118 ? -9.137 0.959 14.404 1.00 90.44 118 LYS A CA 1
ATOM 934 C C . LYS A 1 118 ? -9.835 0.026 13.401 1.00 90.44 118 LYS A C 1
ATOM 936 O O . LYS A 1 118 ? -11.058 -0.020 13.368 1.00 90.44 118 LYS A O 1
ATOM 941 N N . ALA A 1 119 ? -9.062 -0.655 12.552 1.00 89.38 119 ALA A N 1
ATOM 942 C CA . ALA A 1 119 ? -9.590 -1.632 11.602 1.00 89.38 119 ALA A CA 1
ATOM 943 C C . ALA A 1 119 ? -10.340 -2.764 12.328 1.00 89.38 119 A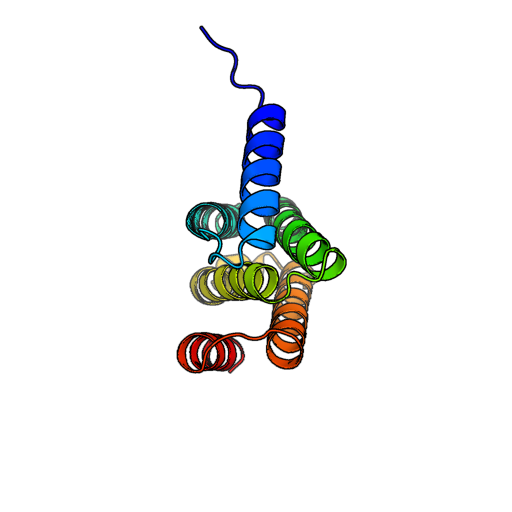LA A C 1
ATOM 945 O O . ALA A 1 119 ? -9.936 -3.180 13.419 1.00 89.38 119 ALA A O 1
ATOM 946 N N . ASP A 1 120 ? -11.415 -3.262 11.718 1.00 89.88 120 ASP A N 1
ATOM 947 C CA . ASP A 1 120 ? -12.175 -4.399 12.238 1.00 89.88 120 ASP A CA 1
ATOM 948 C C . ASP A 1 120 ? -11.389 -5.720 12.139 1.00 89.88 120 ASP A C 1
ATOM 950 O O . ASP A 1 120 ? -10.290 -5.794 11.586 1.00 89.88 120 ASP A O 1
ATOM 954 N N . ALA A 1 121 ? -11.929 -6.786 12.733 1.00 92.44 121 ALA A N 1
ATOM 955 C CA . ALA A 1 121 ? -11.238 -8.072 12.800 1.00 92.44 121 ALA A CA 1
ATOM 956 C C . ALA A 1 121 ? -10.963 -8.680 11.412 1.00 92.44 121 ALA A C 1
ATOM 958 O O . ALA A 1 121 ? -9.917 -9.300 11.223 1.00 92.44 121 ALA A O 1
ATOM 959 N N . GLU A 1 122 ? -11.874 -8.490 10.457 1.00 93.56 122 GLU A N 1
ATOM 960 C CA . GLU A 1 122 ? -11.752 -9.011 9.095 1.00 93.56 122 GLU A CA 1
ATOM 961 C C . GLU A 1 122 ? -10.638 -8.290 8.330 1.00 93.56 122 GLU A C 1
ATOM 963 O O . GLU A 1 122 ? -9.708 -8.927 7.835 1.00 93.56 122 GLU A O 1
ATOM 968 N N . THR A 1 123 ? -10.654 -6.957 8.342 1.00 92.75 123 THR A N 1
ATOM 969 C CA . THR A 1 123 ? -9.629 -6.112 7.720 1.00 92.75 123 THR A CA 1
ATOM 970 C C . THR A 1 123 ? -8.255 -6.386 8.326 1.00 92.75 123 THR A C 1
ATOM 972 O O . THR A 1 123 ? -7.270 -6.552 7.609 1.00 92.75 123 THR A O 1
ATOM 975 N N . ARG A 1 124 ? -8.175 -6.496 9.659 1.00 93.62 124 ARG A N 1
ATOM 976 C CA . ARG A 1 124 ? -6.920 -6.828 10.350 1.00 93.62 124 ARG A CA 1
ATOM 977 C C . ARG A 1 124 ? -6.385 -8.194 9.946 1.00 93.62 124 ARG A C 1
ATOM 979 O O . ARG A 1 124 ? -5.174 -8.341 9.819 1.00 93.62 124 ARG A O 1
ATOM 986 N N . ARG A 1 125 ? -7.261 -9.185 9.772 1.00 94.62 125 ARG A N 1
ATOM 987 C CA . ARG A 1 125 ? -6.867 -10.522 9.327 1.00 94.62 125 ARG A CA 1
ATOM 988 C C . ARG A 1 125 ? -6.322 -10.486 7.902 1.00 94.62 125 ARG A C 1
ATOM 990 O O . ARG A 1 125 ? -5.229 -10.995 7.693 1.00 94.62 125 ARG A O 1
ATOM 997 N N . ALA A 1 126 ? -7.023 -9.831 6.979 1.00 94.19 126 ALA A N 1
ATOM 998 C CA . ALA A 1 126 ? -6.558 -9.672 5.602 1.00 94.19 126 ALA A CA 1
ATOM 999 C C . ALA A 1 126 ? -5.175 -8.998 5.544 1.00 94.19 126 ALA A C 1
ATOM 1001 O O . ALA A 1 126 ? -4.275 -9.460 4.851 1.00 94.19 126 ALA A O 1
ATOM 1002 N N . TRP A 1 127 ? -4.958 -7.955 6.352 1.00 95.81 127 TRP A N 1
ATOM 1003 C CA . TRP A 1 127 ? -3.658 -7.283 6.424 1.00 95.81 127 TRP A CA 1
ATOM 1004 C C . TRP A 1 127 ? -2.545 -8.161 7.000 1.00 95.81 127 TRP A C 1
ATOM 1006 O O . TRP A 1 127 ? -1.403 -8.015 6.584 1.00 95.81 127 TRP A O 1
ATOM 1016 N N . LEU A 1 128 ? -2.847 -9.047 7.954 1.00 94.50 128 LEU A N 1
ATOM 1017 C CA . LEU A 1 128 ? -1.868 -10.020 8.447 1.00 94.50 128 LEU A CA 1
ATOM 1018 C C . LEU A 1 128 ? -1.530 -11.052 7.377 1.00 94.50 128 LEU A C 1
ATOM 1020 O O . LEU A 1 128 ? -0.360 -11.361 7.208 1.00 94.50 128 LEU A O 1
ATOM 1024 N N . GLU A 1 129 ? -2.529 -11.560 6.658 1.00 93.50 129 GLU A N 1
ATOM 1025 C CA . GLU A 1 129 ? -2.330 -12.540 5.586 1.00 93.50 129 GLU A CA 1
ATOM 1026 C C . GLU A 1 129 ? -1.452 -11.980 4.459 1.00 93.50 129 GLU A C 1
ATOM 1028 O O . GLU A 1 129 ? -0.627 -12.708 3.927 1.00 93.50 129 GLU A O 1
ATOM 1033 N N . ALA A 1 130 ? -1.546 -10.682 4.155 1.00 91.06 130 ALA A N 1
ATOM 1034 C CA . ALA A 1 130 ? -0.668 -10.029 3.180 1.00 91.06 130 ALA A CA 1
ATOM 1035 C C . ALA A 1 130 ? 0.780 -9.795 3.663 1.00 91.06 130 ALA A C 1
ATOM 1037 O O . ALA A 1 130 ? 1.632 -9.424 2.861 1.00 91.06 130 ALA A O 1
ATOM 1038 N N . LEU A 1 131 ? 1.055 -9.943 4.964 1.00 90.88 131 LEU A N 1
ATOM 1039 C CA . LEU A 1 131 ? 2.386 -9.765 5.564 1.00 90.88 131 LEU A CA 1
ATOM 1040 C C . LEU A 1 131 ? 3.097 -11.098 5.863 1.00 90.88 131 LEU A C 1
ATOM 1042 O O . LEU A 1 131 ? 4.199 -11.070 6.416 1.00 90.88 131 LEU A O 1
ATOM 1046 N N . LEU A 1 132 ? 2.460 -12.234 5.565 1.00 85.44 132 LEU A N 1
ATOM 1047 C CA . LEU A 1 132 ? 2.973 -13.593 5.779 1.00 85.44 132 LEU A CA 1
ATOM 1048 C C . LEU A 1 132 ? 3.408 -14.225 4.456 1.00 85.44 132 LEU A C 1
ATOM 1050 O O . LEU A 1 132 ? 4.421 -14.959 4.497 1.00 85.44 132 LEU A O 1
#